Protein AF-A0A957RPC5-F1 (afdb_monomer_lite)

Sequence (90 aa):
GLAVIGHNWSFLNGFKGGAGGITTAATTLAISPLVGGITIIIGAFVIWWTRIASVGTFAVGVASFALFLILAVDQITPWPFAIFGVIALA

pLDDT: mean 94.31, std 3.35, range [81.69, 98.19]

Secondary structure (DSSP, 8-state):
-HHHHHHHT-GGGTT-----HHHHHHHHHHH-HHHHHHHHHHHHHHHHHH--HHHHHHHHHHHHHHHHHHHHHTTSS-HHHHHHHHHTT-

Radius of gyration: 12.85 Å; chains: 1; bounding box: 26×34×27 Å

Structure (mmCIF, N/CA/C/O backbone):
data_AF-A0A957RPC5-F1
#
_entry.id   AF-A0A957RPC5-F1
#
loop_
_atom_site.group_PDB
_atom_site.id
_atom_site.type_symbo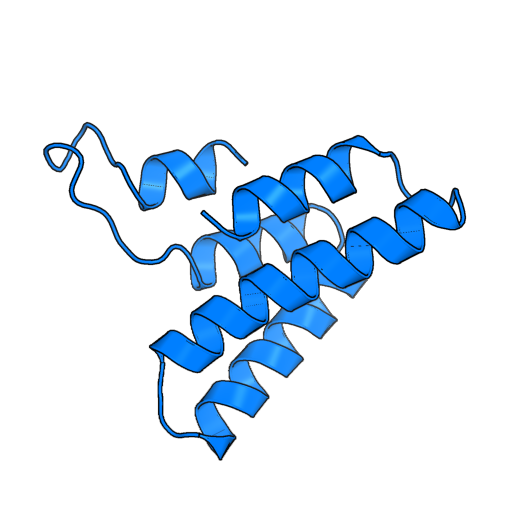l
_atom_site.label_atom_id
_atom_site.label_alt_id
_atom_site.label_comp_id
_atom_site.label_asym_id
_atom_site.label_entity_id
_atom_site.label_seq_id
_atom_site.pdbx_PDB_ins_code
_atom_site.Cartn_x
_atom_site.Cartn_y
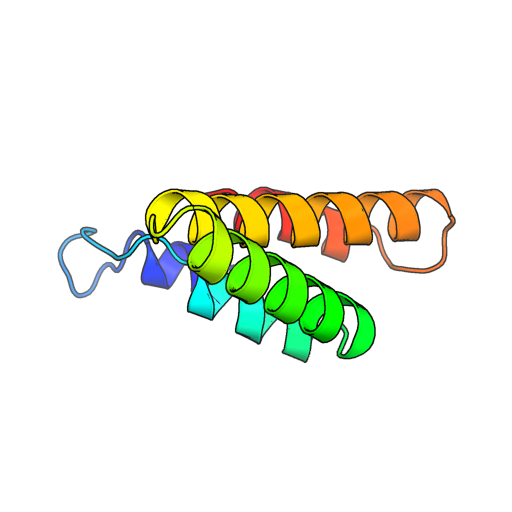_atom_site.Cartn_z
_atom_site.occupancy
_atom_site.B_iso_or_equiv
_atom_site.auth_seq_id
_atom_site.auth_comp_id
_atom_site.auth_asym_id
_atom_site.auth_atom_id
_atom_site.pdbx_PDB_model_num
ATOM 1 N N . GLY A 1 1 ? 0.393 8.620 -3.980 1.00 81.94 1 GLY A N 1
ATOM 2 C CA . GLY A 1 1 ? 1.283 9.184 -2.943 1.00 81.94 1 GLY A CA 1
ATOM 3 C C . GLY A 1 1 ? 0.570 10.261 -2.154 1.00 81.94 1 GLY A C 1
ATOM 4 O O . GLY A 1 1 ? 0.046 9.969 -1.093 1.00 81.94 1 GLY A O 1
ATOM 5 N N . LEU A 1 2 ? 0.462 11.473 -2.705 1.00 89.75 2 LEU A N 1
ATOM 6 C CA . LEU A 1 2 ? -0.182 12.611 -2.026 1.00 89.75 2 LEU A CA 1
ATOM 7 C C . LEU A 1 2 ? -1.632 12.350 -1.590 1.00 89.75 2 LEU A C 1
ATOM 9 O O . LEU A 1 2 ? -2.034 12.822 -0.538 1.00 89.75 2 LEU A O 1
ATOM 13 N N . ALA A 1 3 ? -2.391 11.547 -2.343 1.00 90.94 3 ALA A N 1
ATOM 14 C CA . ALA A 1 3 ? -3.734 11.129 -1.937 1.00 90.94 3 ALA A CA 1
ATOM 15 C C . ALA A 1 3 ? -3.749 10.315 -0.625 1.00 90.94 3 ALA A C 1
ATOM 17 O O . ALA A 1 3 ? -4.653 10.492 0.183 1.00 90.94 3 ALA A O 1
ATOM 18 N N . VAL A 1 4 ? -2.743 9.459 -0.392 1.00 91.56 4 VAL A N 1
ATOM 19 C CA . VAL A 1 4 ? -2.613 8.663 0.845 1.00 91.56 4 VAL A CA 1
ATOM 20 C C . VAL A 1 4 ? -2.278 9.587 2.014 1.00 91.56 4 VAL A C 1
ATOM 22 O O . VAL A 1 4 ? -3.003 9.610 3.001 1.00 91.56 4 VAL A O 1
ATOM 25 N N . ILE A 1 5 ? -1.267 10.447 1.851 1.00 92.38 5 ILE A N 1
ATOM 26 C CA . ILE A 1 5 ? -0.880 11.438 2.870 1.00 92.38 5 ILE A CA 1
ATOM 27 C C . ILE A 1 5 ? -2.055 12.365 3.204 1.00 92.38 5 ILE A C 1
ATOM 29 O O . ILE A 1 5 ? -2.354 12.586 4.372 1.00 92.38 5 ILE A O 1
ATOM 33 N N . GLY A 1 6 ? -2.756 12.879 2.191 1.00 90.75 6 GLY A N 1
ATOM 34 C CA . GLY A 1 6 ? -3.912 13.753 2.379 1.00 90.75 6 GLY A CA 1
ATOM 35 C C . GLY A 1 6 ? -5.100 13.056 3.045 1.00 90.75 6 GLY A C 1
ATOM 36 O O . GLY A 1 6 ? -5.876 13.713 3.731 1.00 90.75 6 GLY A O 1
ATOM 37 N N . HIS A 1 7 ? -5.240 11.738 2.888 1.00 91.19 7 HIS A N 1
ATOM 38 C CA . HIS A 1 7 ? -6.252 10.960 3.599 1.00 91.19 7 HIS A CA 1
ATOM 39 C C . HIS A 1 7 ? -5.866 10.704 5.065 1.00 91.19 7 HIS A C 1
ATOM 41 O O . HIS A 1 7 ? -6.730 10.824 5.934 1.00 91.19 7 HIS A O 1
ATOM 47 N N . ASN A 1 8 ? -4.598 10.387 5.348 1.00 91.75 8 ASN A N 1
ATOM 48 C CA . ASN A 1 8 ? -4.113 10.079 6.702 1.00 91.75 8 ASN A CA 1
ATOM 49 C C . ASN A 1 8 ? -3.924 11.339 7.563 1.00 91.75 8 ASN A C 1
ATOM 51 O O . ASN A 1 8 ? -4.206 11.329 8.760 1.00 91.75 8 ASN A O 1
ATOM 55 N N . TRP A 1 9 ? -3.521 12.451 6.948 1.00 91.88 9 TRP A N 1
ATOM 56 C CA . TRP A 1 9 ? -3.308 13.748 7.595 1.00 91.88 9 TRP A CA 1
ATOM 57 C C . TRP A 1 9 ? -4.060 14.854 6.857 1.00 91.88 9 TRP A C 1
ATOM 59 O O . TRP A 1 9 ? -3.485 15.828 6.373 1.00 91.88 9 TRP A O 1
ATOM 69 N N . SER A 1 10 ? -5.380 14.702 6.764 1.00 90.81 10 SER A N 1
ATOM 70 C CA . SER A 1 10 ? -6.236 15.684 6.096 1.00 90.81 10 SER A CA 1
ATOM 71 C C . SER A 1 10 ? -6.219 17.034 6.812 1.00 90.81 10 SER A C 1
ATOM 73 O O . SER A 1 10 ? -6.662 17.141 7.958 1.00 90.81 10 SER A O 1
ATOM 75 N N . PHE A 1 11 ? -5.780 18.091 6.121 1.00 91.69 11 PHE A N 1
ATOM 76 C CA . PHE A 1 11 ? -5.809 19.460 6.653 1.00 91.69 11 PHE A CA 1
ATOM 77 C C . PHE A 1 11 ? -7.241 19.931 6.956 1.00 91.69 11 PHE A C 1
ATOM 79 O O . PHE A 1 11 ? -7.459 20.685 7.901 1.00 91.69 11 PHE A O 1
ATOM 86 N N . LEU A 1 12 ? -8.226 19.427 6.202 1.00 91.19 12 LEU A N 1
ATOM 87 C CA . LEU A 1 12 ? -9.648 19.728 6.386 1.00 91.19 12 LEU A CA 1
ATOM 88 C C . LEU A 1 12 ? -10.221 19.116 7.668 1.00 91.19 12 LEU A C 1
ATOM 90 O O . LEU A 1 12 ? -11.228 19.601 8.170 1.00 91.19 12 LEU A O 1
ATOM 94 N N . ASN A 1 13 ? -9.582 18.072 8.205 1.00 89.94 13 ASN A N 1
ATOM 95 C CA . ASN A 1 13 ? -9.996 17.410 9.442 1.00 89.94 13 ASN A CA 1
ATOM 96 C C . ASN A 1 13 ? -8.998 17.643 10.590 1.00 89.94 13 ASN A C 1
ATOM 98 O O . ASN A 1 13 ? -8.837 16.795 11.469 1.00 89.94 13 ASN A O 1
ATOM 102 N N . GLY A 1 14 ? -8.265 18.764 10.559 1.00 91.75 14 GLY A N 1
ATOM 103 C CA . GLY A 1 14 ? -7.290 19.114 11.596 1.00 91.75 14 GLY A CA 1
ATOM 104 C C . GLY A 1 14 ? -6.152 18.098 11.732 1.00 91.75 14 GLY A C 1
ATOM 105 O O . GLY A 1 14 ? -5.733 17.801 12.849 1.00 91.75 14 GLY A O 1
ATOM 106 N N . PHE A 1 15 ? -5.696 17.533 10.609 1.00 90.69 15 PHE A N 1
ATOM 107 C CA . PHE A 1 15 ? -4.651 16.503 10.516 1.00 90.69 15 PHE A CA 1
ATOM 108 C C . PHE A 1 15 ? -4.987 15.169 11.203 1.00 90.69 15 PHE A C 1
ATOM 110 O O . PHE A 1 15 ? -4.090 14.387 11.514 1.00 90.69 15 PHE A O 1
ATOM 117 N N . LYS A 1 16 ? -6.276 14.877 11.406 1.00 89.62 16 LYS A N 1
ATOM 118 C CA . LYS A 1 16 ? -6.768 13.598 11.937 1.00 89.62 16 LYS A CA 1
ATOM 119 C C . LYS A 1 16 ? -7.441 12.807 10.818 1.00 89.62 16 LYS A C 1
ATOM 121 O O . LYS A 1 16 ? -8.604 13.051 10.511 1.00 89.62 16 LYS A O 1
ATOM 126 N N . GLY A 1 17 ? -6.717 11.909 10.165 1.00 88.81 17 GLY A N 1
ATOM 127 C CA . GLY A 1 17 ? -7.244 11.102 9.065 1.00 88.81 17 GLY A CA 1
ATOM 128 C C . GLY A 1 17 ? -7.438 9.626 9.401 1.00 88.81 17 GLY A C 1
ATOM 129 O O . GLY A 1 17 ? -7.436 9.224 10.564 1.00 88.81 17 GLY A O 1
ATOM 130 N N . GLY A 1 18 ? -7.651 8.832 8.350 1.00 88.31 18 GLY A N 1
ATOM 131 C CA . GLY A 1 18 ? -7.770 7.375 8.430 1.00 88.31 18 GLY A CA 1
ATOM 132 C C . GLY A 1 18 ? -6.426 6.654 8.281 1.00 88.31 18 GLY A C 1
ATOM 133 O O . GLY A 1 18 ? -5.381 7.278 8.166 1.00 88.31 18 GLY A O 1
ATOM 134 N N . ALA A 1 19 ? -6.465 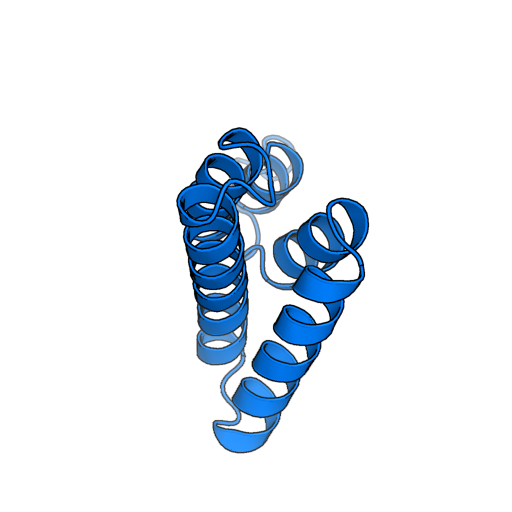5.319 8.242 1.00 88.19 19 ALA A N 1
ATOM 135 C CA . ALA A 1 19 ? -5.276 4.468 8.089 1.00 88.19 19 ALA A CA 1
ATOM 136 C C . ALA A 1 19 ? -4.833 4.248 6.625 1.00 88.19 19 ALA A C 1
ATOM 138 O O . ALA A 1 19 ? -3.923 3.471 6.366 1.00 88.19 19 ALA A O 1
ATOM 139 N N . GLY A 1 20 ? -5.525 4.837 5.645 1.00 91.31 20 GLY A N 1
ATOM 140 C CA . GLY A 1 20 ? -5.076 4.831 4.248 1.00 91.31 20 GLY A CA 1
ATOM 141 C C . GLY A 1 20 ? -5.262 3.530 3.461 1.00 91.31 20 GLY A C 1
ATOM 142 O O . GLY A 1 20 ? -5.028 3.543 2.259 1.00 91.31 20 GLY A O 1
ATOM 143 N N . GLY A 1 21 ? -5.745 2.433 4.057 1.00 93.06 21 GLY A N 1
ATOM 144 C CA . GLY A 1 21 ? -5.809 1.113 3.401 1.00 93.06 21 GLY A CA 1
ATOM 145 C C . GLY A 1 21 ? -6.492 1.090 2.029 1.00 93.06 21 GLY A C 1
ATOM 146 O O . GLY A 1 21 ? -5.875 0.702 1.037 1.00 93.06 21 GLY A O 1
ATOM 147 N N . ILE A 1 22 ? -7.745 1.553 1.935 1.00 94.75 22 ILE A N 1
ATOM 148 C CA . ILE A 1 22 ? -8.469 1.598 0.648 1.00 94.75 22 ILE A CA 1
ATOM 149 C C . ILE A 1 22 ? -7.820 2.601 -0.312 1.00 94.75 22 ILE A C 1
ATOM 151 O O . ILE A 1 22 ? -7.686 2.310 -1.498 1.00 94.75 22 ILE A O 1
ATOM 155 N N . THR A 1 23 ? -7.372 3.757 0.184 1.00 95.44 23 THR A N 1
ATOM 156 C CA . THR A 1 23 ? -6.703 4.782 -0.630 1.00 95.44 23 THR A CA 1
ATOM 157 C C . THR A 1 23 ? -5.427 4.233 -1.266 1.00 95.44 23 THR A C 1
ATOM 159 O O . THR A 1 23 ? -5.199 4.429 -2.461 1.00 95.44 23 THR A O 1
ATOM 162 N N . THR A 1 24 ? -4.625 3.489 -0.505 1.00 95.81 24 THR A N 1
ATOM 163 C CA . THR A 1 24 ? -3.429 2.794 -0.983 1.00 95.81 24 THR A CA 1
ATOM 164 C C . THR A 1 24 ? -3.783 1.715 -1.999 1.00 95.81 24 THR A C 1
ATOM 166 O O . THR A 1 24 ? -3.194 1.699 -3.082 1.00 95.81 24 THR A O 1
ATOM 169 N N . ALA A 1 25 ? -4.762 0.855 -1.707 1.00 96.06 25 ALA A N 1
ATOM 170 C CA . ALA A 1 25 ? -5.190 -0.207 -2.616 1.00 96.06 25 ALA A CA 1
ATOM 171 C C . ALA A 1 25 ? -5.684 0.351 -3.963 1.00 96.06 25 ALA A C 1
ATOM 173 O O . ALA A 1 25 ? -5.205 -0.057 -5.021 1.00 96.06 25 ALA A O 1
ATOM 174 N N . ALA A 1 26 ? -6.575 1.344 -3.929 1.00 96.19 26 ALA A N 1
ATOM 175 C CA . ALA A 1 26 ? -7.121 1.987 -5.120 1.00 96.19 26 ALA A CA 1
ATOM 176 C C . ALA A 1 26 ? -6.051 2.757 -5.908 1.00 96.19 26 ALA A C 1
ATOM 178 O O . ALA A 1 26 ? -6.008 2.671 -7.133 1.00 96.19 26 ALA A O 1
ATOM 179 N N . THR A 1 27 ? -5.142 3.464 -5.226 1.00 95.81 27 THR A N 1
ATOM 180 C CA . THR A 1 27 ? -4.031 4.161 -5.898 1.00 95.81 27 THR A CA 1
ATOM 181 C C . THR A 1 27 ? -3.085 3.164 -6.564 1.00 95.81 27 THR A C 1
ATOM 183 O O . THR A 1 27 ? -2.674 3.377 -7.700 1.00 95.81 27 THR A O 1
ATOM 186 N N . THR A 1 28 ? -2.770 2.054 -5.891 1.00 96.06 28 THR A N 1
ATOM 187 C CA . THR A 1 28 ? -1.938 0.978 -6.453 1.00 96.06 28 THR A CA 1
ATOM 188 C C . THR A 1 28 ? -2.600 0.388 -7.697 1.00 96.06 28 THR A C 1
ATOM 190 O O . THR A 1 28 ? -1.933 0.227 -8.714 1.00 96.06 28 THR A O 1
ATOM 193 N N . LEU A 1 29 ? -3.913 0.140 -7.644 1.00 96.88 29 LEU A N 1
ATOM 194 C CA . LEU A 1 29 ? -4.701 -0.361 -8.772 1.00 96.88 29 LEU A CA 1
ATOM 195 C C . LEU A 1 29 ? -4.711 0.611 -9.958 1.00 96.88 29 LEU A C 1
ATOM 197 O O . LEU A 1 29 ? -4.606 0.174 -11.100 1.00 96.88 29 LEU A O 1
ATOM 201 N N . ALA A 1 30 ? -4.789 1.915 -9.693 1.00 96.38 30 ALA A N 1
ATOM 202 C CA . ALA A 1 30 ? -4.723 2.940 -10.731 1.00 96.38 30 ALA A CA 1
ATOM 203 C C . ALA A 1 30 ? -3.328 3.052 -11.375 1.00 96.38 30 ALA A C 1
ATOM 205 O O . ALA A 1 30 ? -3.233 3.324 -12.568 1.00 96.38 30 ALA A O 1
ATOM 206 N N . ILE A 1 31 ? -2.252 2.841 -10.605 1.00 94.44 31 ILE A N 1
ATOM 207 C CA . ILE A 1 31 ? -0.869 2.848 -11.116 1.00 94.44 31 ILE A CA 1
ATOM 208 C C . ILE A 1 31 ? -0.589 1.589 -11.943 1.00 94.44 31 ILE A C 1
ATOM 210 O O . ILE A 1 31 ? -0.025 1.666 -13.031 1.00 94.44 31 ILE A O 1
ATOM 214 N N . SER A 1 32 ? -0.950 0.423 -11.411 1.00 95.50 32 SER A N 1
ATOM 215 C CA . SER A 1 32 ? -0.772 -0.869 -12.065 1.00 95.50 32 SER A CA 1
ATOM 216 C C . SER A 1 32 ? -1.934 -1.789 -11.692 1.00 95.50 32 SER A C 1
ATOM 218 O O . SER A 1 32 ? -1.991 -2.267 -10.553 1.00 95.50 32 SER A O 1
ATOM 220 N N . PRO A 1 33 ? -2.845 -2.085 -12.639 1.00 96.12 33 PRO A N 1
ATOM 221 C CA . PRO A 1 33 ? -4.001 -2.937 -12.376 1.00 96.12 33 PRO A CA 1
ATOM 222 C C . PRO A 1 33 ? -3.622 -4.326 -11.855 1.00 96.12 33 PRO A C 1
ATOM 224 O O . PRO A 1 33 ? -4.296 -4.862 -10.979 1.00 96.12 33 PRO A O 1
ATOM 227 N N . LEU A 1 34 ? -2.515 -4.891 -12.350 1.00 95.50 34 LEU A N 1
ATOM 228 C CA . LEU A 1 34 ? -2.015 -6.189 -11.901 1.00 95.50 34 LEU A CA 1
ATOM 229 C C . LEU A 1 34 ? -1.552 -6.130 -10.442 1.00 95.50 34 LEU A C 1
ATOM 231 O O . LEU A 1 34 ? -2.003 -6.929 -9.623 1.00 95.50 34 LEU A O 1
ATOM 235 N N . VAL A 1 35 ? -0.681 -5.169 -10.111 1.00 96.44 35 VAL A N 1
ATOM 236 C CA . VAL A 1 35 ? -0.139 -5.037 -8.752 1.00 96.44 35 VAL A CA 1
ATOM 237 C C . VAL A 1 35 ? -1.269 -4.726 -7.780 1.00 96.44 35 VAL A C 1
ATOM 239 O O . VAL A 1 35 ? -1.434 -5.447 -6.805 1.00 96.44 35 VAL A O 1
ATOM 242 N N . GLY A 1 36 ? -2.109 -3.732 -8.076 1.00 96.44 36 GLY A N 1
ATOM 243 C CA . GLY A 1 36 ? -3.224 -3.378 -7.201 1.00 96.44 36 GLY A CA 1
ATOM 244 C C . GLY A 1 36 ? -4.258 -4.488 -7.050 1.00 96.44 36 GLY A C 1
ATOM 245 O O . GLY A 1 36 ? -4.768 -4.678 -5.948 1.00 96.44 36 GLY A O 1
ATOM 246 N N . GLY A 1 37 ? -4.529 -5.264 -8.103 1.00 97.69 37 GLY A N 1
ATOM 247 C CA . GLY A 1 37 ? -5.394 -6.440 -8.017 1.00 97.69 37 GLY A CA 1
ATOM 248 C C . GLY A 1 37 ? -4.861 -7.468 -7.018 1.00 97.69 37 GLY A C 1
ATOM 249 O O . GLY A 1 37 ? -5.598 -7.912 -6.136 1.00 97.69 37 GLY A O 1
ATOM 250 N N . ILE A 1 38 ? -3.563 -7.778 -7.089 1.00 97.75 38 ILE A N 1
ATOM 251 C CA . ILE A 1 38 ? -2.894 -8.678 -6.138 1.00 97.75 38 ILE A CA 1
ATOM 252 C C . ILE A 1 38 ? -2.939 -8.093 -4.721 1.00 97.75 38 ILE A C 1
ATOM 254 O O . ILE A 1 38 ? -3.311 -8.798 -3.781 1.00 97.75 38 ILE A O 1
ATOM 258 N N . THR A 1 39 ? -2.629 -6.805 -4.552 1.00 96.94 39 THR A N 1
ATOM 259 C CA . THR A 1 39 ? -2.652 -6.147 -3.240 1.00 96.94 39 THR A CA 1
ATOM 260 C C . THR A 1 39 ? -4.041 -6.198 -2.593 1.00 96.94 39 THR A C 1
ATOM 262 O O . THR A 1 39 ? -4.154 -6.461 -1.395 1.00 96.94 39 THR A O 1
ATOM 265 N N . ILE A 1 40 ? -5.108 -5.980 -3.370 1.00 97.81 40 ILE A N 1
ATOM 266 C CA . ILE A 1 40 ? -6.496 -6.053 -2.887 1.00 97.81 40 ILE A CA 1
ATOM 267 C C . ILE A 1 40 ? -6.834 -7.470 -2.426 1.00 97.81 40 ILE A C 1
ATOM 269 O O . ILE A 1 40 ? -7.413 -7.633 -1.352 1.00 97.81 40 ILE A O 1
ATOM 273 N N . ILE A 1 41 ? -6.447 -8.488 -3.200 1.00 98.19 41 ILE A N 1
ATOM 274 C CA . ILE A 1 41 ? -6.672 -9.893 -2.837 1.00 98.19 41 ILE A CA 1
ATOM 275 C C . ILE A 1 41 ? -5.945 -10.227 -1.530 1.00 98.19 41 ILE A C 1
ATOM 277 O O . ILE A 1 41 ? -6.556 -10.809 -0.634 1.00 98.19 41 ILE A O 1
ATOM 281 N N . ILE A 1 42 ? -4.683 -9.808 -1.381 1.00 97.69 42 ILE A N 1
ATOM 282 C CA . ILE A 1 42 ? -3.908 -10.005 -0.146 1.00 97.69 42 ILE A CA 1
ATOM 283 C C . ILE A 1 42 ? -4.601 -9.322 1.035 1.00 97.69 42 ILE A C 1
ATOM 285 O O . ILE A 1 42 ? -4.841 -9.963 2.057 1.00 97.69 42 ILE A O 1
ATOM 289 N N . GLY A 1 43 ? -4.968 -8.047 0.897 1.00 97.12 43 GLY A N 1
ATOM 290 C CA . GLY A 1 43 ? -5.653 -7.301 1.952 1.00 97.12 43 GLY A CA 1
ATOM 291 C C . GLY A 1 43 ? -6.967 -7.958 2.374 1.00 97.12 43 GLY A C 1
ATOM 292 O O . GLY A 1 43 ? -7.193 -8.186 3.562 1.00 97.12 43 GLY A O 1
ATOM 293 N N . ALA A 1 44 ? -7.810 -8.326 1.407 1.00 97.50 44 ALA A N 1
ATOM 294 C CA . ALA A 1 44 ? -9.085 -8.992 1.661 1.00 97.50 44 ALA A CA 1
ATOM 295 C C . ALA A 1 44 ? -8.895 -10.354 2.345 1.00 97.50 44 ALA A C 1
ATOM 297 O O . ALA A 1 44 ? -9.587 -10.653 3.321 1.00 97.50 44 ALA A O 1
ATOM 298 N N . PHE A 1 45 ? -7.930 -11.152 1.880 1.00 98.12 45 PHE A N 1
ATOM 299 C CA . PHE A 1 45 ? -7.595 -12.443 2.475 1.00 98.12 45 PHE A CA 1
ATOM 300 C C . PHE A 1 45 ? -7.112 -12.296 3.922 1.00 98.12 45 PHE A C 1
ATOM 302 O O . PHE A 1 45 ? -7.604 -12.995 4.809 1.00 98.12 45 PHE A O 1
ATOM 309 N N . VAL A 1 46 ? -6.208 -11.349 4.188 1.00 98.06 46 VAL A N 1
ATOM 310 C CA . VAL A 1 46 ? -5.686 -11.086 5.536 1.00 98.06 46 VAL A CA 1
ATOM 311 C C . VAL A 1 46 ? -6.804 -10.643 6.481 1.00 98.06 46 VAL A C 1
ATOM 313 O O . VAL A 1 46 ? -6.873 -11.142 7.604 1.00 98.06 46 VAL A O 1
ATOM 316 N N . ILE A 1 47 ? -7.714 -9.768 6.041 1.00 97.94 47 ILE A N 1
ATOM 317 C CA . ILE A 1 47 ? -8.875 -9.352 6.850 1.00 97.94 47 ILE A CA 1
ATOM 318 C C . ILE A 1 47 ? -9.789 -10.543 7.130 1.00 97.94 47 ILE A C 1
ATOM 320 O O . ILE A 1 47 ? -10.216 -10.738 8.269 1.00 97.94 47 ILE A O 1
ATOM 324 N N . TRP A 1 48 ? -10.090 -11.347 6.112 1.00 98.06 48 TRP A N 1
ATOM 325 C CA . TRP A 1 48 ? -10.945 -12.520 6.259 1.00 98.06 48 TRP A CA 1
ATOM 326 C C . TRP A 1 48 ? -10.354 -13.555 7.226 1.00 98.06 48 TRP A C 1
ATOM 328 O O . TRP A 1 48 ? -11.090 -14.087 8.057 1.00 98.06 48 TRP A O 1
ATOM 338 N N . TRP A 1 49 ? -9.042 -13.797 7.165 1.00 98.19 49 TRP A N 1
ATOM 339 C CA . TRP A 1 49 ? -8.343 -14.754 8.025 1.00 98.19 49 TRP A CA 1
ATOM 340 C C . TRP A 1 49 ? -8.198 -14.250 9.463 1.00 98.19 49 TRP A C 1
ATOM 342 O O . TRP A 1 49 ? -8.602 -14.916 10.412 1.00 98.19 49 TRP A O 1
ATOM 352 N N . THR A 1 50 ? -7.628 -13.056 9.631 1.00 98.00 50 THR A N 1
ATOM 353 C CA . THR A 1 50 ? -7.286 -12.514 10.956 1.00 98.00 50 THR A CA 1
ATOM 354 C C . THR A 1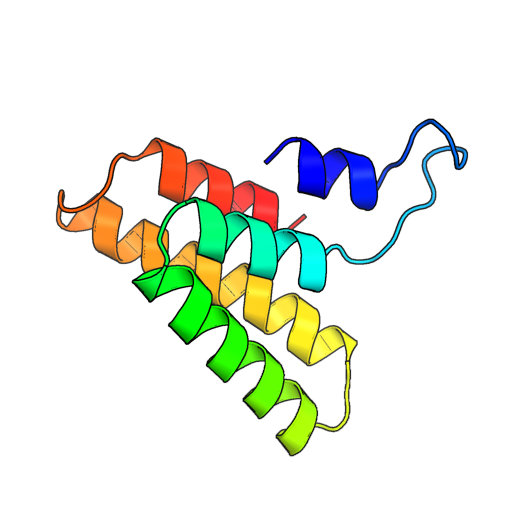 50 ? -8.486 -11.927 11.682 1.00 98.00 50 THR A C 1
ATOM 356 O O . THR A 1 50 ? -8.451 -11.803 12.901 1.00 98.00 50 THR A O 1
ATOM 359 N N . ARG A 1 51 ? -9.534 -11.538 10.942 1.00 97.44 51 ARG A N 1
ATOM 360 C CA . ARG A 1 51 ? -10.662 -10.733 11.436 1.00 97.44 51 ARG A CA 1
ATOM 361 C C . ARG A 1 51 ? -10.240 -9.376 12.012 1.00 97.44 51 ARG A C 1
ATOM 363 O O . ARG A 1 51 ? -11.007 -8.767 12.752 1.00 97.44 51 ARG A O 1
ATOM 370 N N . ILE A 1 52 ? -9.056 -8.872 11.647 1.00 97.31 52 ILE A N 1
ATOM 371 C CA . ILE A 1 52 ? -8.513 -7.599 12.138 1.00 97.31 52 ILE A CA 1
ATOM 372 C C . ILE A 1 52 ? -8.239 -6.656 10.958 1.00 97.31 52 ILE A C 1
ATOM 374 O O . ILE A 1 52 ? -7.335 -6.868 10.149 1.00 97.31 52 ILE A O 1
ATOM 378 N N . ALA A 1 53 ? -9.002 -5.562 10.880 1.00 94.31 53 ALA A N 1
ATOM 379 C CA . ALA A 1 53 ? -8.915 -4.601 9.775 1.00 94.31 53 ALA A CA 1
ATOM 380 C C . ALA A 1 53 ? -7.575 -3.841 9.716 1.00 94.31 53 ALA A C 1
ATOM 382 O O . ALA A 1 53 ? -7.090 -3.525 8.627 1.00 94.31 53 ALA A O 1
ATOM 383 N N . SER A 1 54 ? -6.952 -3.569 10.868 1.00 94.75 54 SER A N 1
ATOM 384 C CA . SER A 1 54 ? -5.646 -2.898 10.928 1.00 94.75 54 SER A CA 1
ATOM 385 C C . SER A 1 54 ? -4.529 -3.760 10.337 1.00 94.75 54 SER A C 1
ATOM 387 O O . SER A 1 54 ? -3.700 -3.245 9.591 1.00 94.75 54 SER A O 1
ATOM 389 N N . VAL A 1 55 ? -4.554 -5.077 10.576 1.00 96.06 55 VAL A N 1
ATOM 390 C CA . VAL A 1 55 ? -3.602 -6.026 9.975 1.00 96.06 55 VAL A CA 1
ATOM 391 C C . VAL A 1 55 ? -3.789 -6.078 8.460 1.00 96.06 55 VAL A C 1
ATOM 393 O O . VAL A 1 55 ? -2.810 -6.050 7.721 1.00 96.06 55 VAL A O 1
ATOM 396 N N . GLY A 1 56 ? -5.037 -6.066 7.984 1.00 96.12 56 GLY A N 1
ATOM 397 C CA . GLY A 1 56 ? -5.342 -5.959 6.556 1.00 96.12 56 GLY A CA 1
ATOM 398 C C . GLY A 1 56 ? -4.805 -4.687 5.907 1.00 96.12 56 GLY A C 1
ATOM 399 O O . GLY A 1 56 ? -4.188 -4.738 4.848 1.00 96.12 56 GLY A O 1
ATOM 400 N N . THR A 1 57 ? -5.003 -3.546 6.564 1.00 94.00 57 THR A N 1
ATOM 401 C CA . THR A 1 57 ? -4.538 -2.240 6.073 1.00 94.00 57 THR A CA 1
ATOM 402 C C . THR A 1 57 ? -3.014 -2.190 5.985 1.00 94.00 57 THR A C 1
ATOM 404 O O . THR A 1 57 ? -2.467 -1.776 4.964 1.00 94.00 57 THR A O 1
ATOM 407 N N . PHE A 1 58 ? -2.333 -2.695 7.013 1.00 95.44 58 PHE A N 1
ATOM 408 C CA . PHE A 1 58 ? -0.881 -2.834 7.010 1.00 95.44 58 PHE A CA 1
ATOM 409 C C . PHE A 1 58 ? -0.398 -3.777 5.897 1.00 95.44 58 PHE A C 1
ATOM 411 O O . PHE A 1 58 ? 0.520 -3.437 5.152 1.00 95.44 58 PHE A O 1
ATOM 418 N N . ALA A 1 59 ? -1.057 -4.926 5.721 1.00 97.00 59 ALA A N 1
ATOM 419 C CA . ALA A 1 59 ? -0.720 -5.885 4.672 1.00 97.00 59 ALA A CA 1
ATOM 420 C C . ALA A 1 59 ? -0.855 -5.290 3.262 1.00 97.00 59 ALA A C 1
ATOM 422 O O . ALA A 1 59 ? -0.012 -5.566 2.413 1.00 97.00 59 ALA A O 1
ATOM 423 N N . VAL A 1 60 ? -1.863 -4.444 3.017 1.00 97.00 60 VAL A N 1
ATOM 424 C CA . VAL A 1 60 ? -2.017 -3.724 1.742 1.00 97.00 60 VAL A CA 1
ATOM 425 C C . VAL A 1 60 ? -0.819 -2.807 1.478 1.00 97.00 60 VAL A C 1
ATOM 427 O O . VAL A 1 60 ? -0.250 -2.856 0.389 1.00 97.00 60 VAL A O 1
ATOM 430 N N . GLY A 1 61 ? -0.399 -2.007 2.462 1.00 95.44 61 GLY A N 1
ATOM 431 C CA . GLY A 1 61 ? 0.778 -1.140 2.323 1.00 95.44 61 GLY A CA 1
ATOM 432 C C . GLY A 1 61 ? 2.058 -1.932 2.041 1.00 95.44 61 GLY A C 1
ATOM 433 O O . GLY A 1 61 ? 2.775 -1.641 1.081 1.00 95.44 61 GLY A O 1
ATOM 434 N N . VAL A 1 62 ? 2.302 -2.991 2.821 1.00 97.12 62 VAL A N 1
ATOM 435 C CA . VAL A 1 62 ? 3.482 -3.862 2.674 1.00 97.12 62 VAL A CA 1
ATOM 436 C C . VAL A 1 62 ? 3.494 -4.578 1.327 1.00 97.12 62 VAL A C 1
ATOM 438 O O . VAL A 1 62 ? 4.528 -4.597 0.663 1.00 97.12 62 VAL A O 1
ATOM 441 N N . ALA A 1 63 ? 2.363 -5.136 0.893 1.00 97.12 63 ALA A N 1
ATOM 442 C CA . ALA A 1 63 ? 2.271 -5.829 -0.387 1.00 97.12 63 ALA A CA 1
ATOM 443 C C . ALA A 1 63 ? 2.492 -4.873 -1.569 1.00 97.12 63 ALA A C 1
ATOM 445 O O . ALA A 1 63 ? 3.262 -5.203 -2.472 1.00 97.12 63 ALA A O 1
ATOM 446 N N . SER A 1 64 ? 1.899 -3.672 -1.546 1.00 96.25 64 SER A N 1
ATOM 447 C CA . SER A 1 64 ? 2.152 -2.655 -2.575 1.00 96.25 64 SER A CA 1
ATOM 448 C C . SER A 1 64 ? 3.626 -2.257 -2.641 1.00 96.25 64 SER A C 1
ATOM 450 O O . SER A 1 64 ? 4.178 -2.159 -3.737 1.00 96.25 64 SER A O 1
ATOM 452 N N . PHE A 1 65 ? 4.279 -2.058 -1.492 1.00 96.75 65 PHE A N 1
ATOM 453 C CA . PHE A 1 65 ? 5.707 -1.742 -1.452 1.00 96.75 65 PHE A CA 1
ATOM 454 C C . PHE A 1 65 ? 6.569 -2.885 -1.986 1.00 96.75 65 PHE A C 1
ATOM 456 O O . PHE A 1 65 ? 7.373 -2.665 -2.890 1.00 96.75 65 PHE A O 1
ATOM 463 N N . ALA A 1 66 ? 6.384 -4.100 -1.469 1.00 97.38 66 ALA A N 1
ATOM 464 C CA . ALA A 1 66 ? 7.193 -5.254 -1.843 1.00 97.38 66 ALA A CA 1
ATOM 465 C C . ALA A 1 66 ? 7.090 -5.562 -3.344 1.00 97.38 66 ALA A C 1
ATOM 467 O O . ALA A 1 66 ? 8.112 -5.755 -3.999 1.00 97.38 66 ALA A O 1
ATOM 468 N N . LEU A 1 67 ? 5.876 -5.546 -3.906 1.00 96.88 67 LEU A N 1
ATOM 469 C CA . LEU A 1 67 ? 5.664 -5.826 -5.327 1.00 96.88 67 LEU A CA 1
ATOM 470 C C . LEU A 1 67 ? 6.312 -4.765 -6.221 1.00 96.88 67 LEU A C 1
ATOM 472 O O . LEU A 1 67 ? 7.027 -5.118 -7.155 1.00 96.88 67 LEU A O 1
ATOM 476 N N . PHE A 1 68 ? 6.118 -3.474 -5.935 1.00 96.62 68 PHE A N 1
ATOM 477 C CA . PHE A 1 68 ? 6.767 -2.429 -6.730 1.00 96.62 68 PHE A CA 1
ATOM 478 C C . PHE A 1 68 ? 8.283 -2.396 -6.549 1.00 96.62 68 PHE A C 1
ATOM 480 O O . PHE A 1 68 ? 8.985 -2.054 -7.497 1.00 96.62 68 PHE A O 1
ATOM 487 N N . LEU A 1 69 ? 8.801 -2.763 -5.375 1.00 96.94 69 LEU A N 1
ATOM 488 C CA . LEU A 1 69 ? 10.240 -2.866 -5.155 1.00 96.94 69 LEU A CA 1
ATOM 489 C C . LEU A 1 69 ? 10.848 -3.992 -5.998 1.00 96.94 69 LEU A C 1
ATOM 491 O O . LEU A 1 69 ? 11.829 -3.746 -6.693 1.00 96.94 69 LEU A O 1
ATOM 495 N N . ILE A 1 70 ? 10.246 -5.186 -5.985 1.00 97.06 70 ILE A N 1
ATOM 496 C CA . ILE A 1 70 ? 10.691 -6.327 -6.804 1.00 97.06 70 ILE A CA 1
ATOM 497 C C . ILE A 1 70 ? 10.698 -5.937 -8.287 1.00 97.06 70 ILE A C 1
ATOM 499 O O . ILE A 1 70 ? 11.722 -6.050 -8.956 1.00 97.06 70 ILE A O 1
ATOM 503 N N . L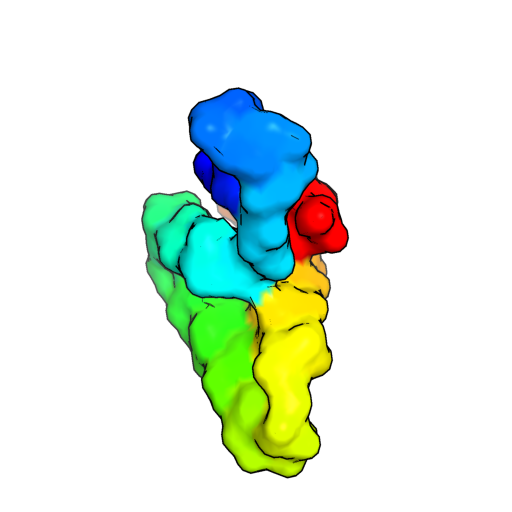EU A 1 71 ? 9.591 -5.376 -8.782 1.00 96.12 71 LEU A N 1
ATOM 504 C CA . LEU A 1 71 ? 9.471 -4.976 -10.186 1.00 96.12 71 LEU A CA 1
ATOM 505 C C . LEU A 1 71 ? 10.418 -3.831 -10.579 1.00 96.12 71 LEU A C 1
ATOM 507 O O . LEU A 1 71 ? 10.825 -3.743 -11.738 1.00 96.12 71 LEU A O 1
ATOM 511 N N . ALA A 1 72 ? 10.764 -2.938 -9.648 1.00 95.56 72 ALA A N 1
ATOM 512 C CA . ALA A 1 72 ? 11.742 -1.880 -9.889 1.00 95.56 72 ALA A CA 1
ATOM 513 C C . ALA A 1 72 ? 13.179 -2.417 -9.936 1.00 95.56 72 ALA A C 1
ATOM 515 O O . ALA A 1 72 ? 13.960 -1.983 -10.783 1.00 95.56 72 ALA A O 1
ATOM 516 N N . VAL A 1 73 ? 13.522 -3.379 -9.072 1.00 96.81 73 VAL A N 1
ATOM 517 C CA . VAL A 1 73 ? 14.826 -4.063 -9.100 1.00 96.81 73 VAL A CA 1
ATOM 518 C C . VAL A 1 73 ? 15.007 -4.800 -10.428 1.00 96.81 73 VAL A C 1
ATOM 520 O O . VAL A 1 73 ? 16.039 -4.618 -11.078 1.00 96.81 73 VAL A O 1
ATOM 523 N N . ASP A 1 74 ? 13.969 -5.498 -10.891 1.00 96.31 74 ASP A N 1
ATOM 524 C CA . ASP A 1 74 ? 13.950 -6.221 -12.172 1.00 96.31 74 ASP A CA 1
ATOM 525 C C . ASP A 1 74 ? 13.876 -5.301 -13.412 1.00 96.31 74 ASP A C 1
ATOM 527 O O . ASP A 1 74 ? 13.790 -5.783 -14.540 1.00 96.31 74 ASP A O 1
ATOM 531 N N . GLN A 1 75 ? 13.908 -3.973 -13.234 1.00 93.88 75 GLN A N 1
ATOM 532 C CA . GLN A 1 75 ? 13.797 -2.964 -14.301 1.00 93.88 75 GLN A CA 1
ATOM 533 C C . GLN A 1 75 ? 12.492 -3.044 -15.121 1.00 93.88 75 GLN A C 1
ATOM 535 O O . GLN A 1 75 ? 12.411 -2.496 -16.221 1.00 93.88 75 GLN A O 1
ATOM 540 N N . ILE A 1 76 ? 11.449 -3.689 -14.587 1.00 94.50 76 ILE A N 1
ATOM 541 C CA . ILE A 1 76 ? 10.130 -3.807 -15.230 1.00 94.50 76 ILE A CA 1
ATOM 542 C C . ILE A 1 76 ? 9.309 -2.534 -15.004 1.00 94.50 76 ILE A C 1
ATOM 544 O O . ILE A 1 76 ? 8.598 -2.077 -15.899 1.00 94.50 76 ILE A O 1
ATOM 548 N N . THR A 1 77 ? 9.396 -1.949 -13.806 1.00 92.88 77 THR A N 1
ATOM 549 C CA . THR A 1 77 ? 8.677 -0.716 -13.456 1.00 92.88 77 THR A CA 1
ATOM 550 C C . THR A 1 77 ? 9.618 0.412 -13.041 1.00 92.88 77 THR A C 1
ATOM 552 O O . THR A 1 77 ? 10.658 0.146 -12.443 1.00 92.88 77 THR A O 1
ATOM 555 N N . PRO A 1 78 ? 9.247 1.686 -13.261 1.00 94.38 78 PRO A N 1
ATOM 556 C CA . PRO A 1 78 ? 10.051 2.818 -12.815 1.00 94.38 78 PRO A CA 1
ATOM 557 C C . PRO A 1 78 ? 10.209 2.877 -11.285 1.00 94.38 78 PRO A C 1
ATOM 559 O O . PRO A 1 78 ? 9.241 2.705 -10.543 1.00 94.38 78 PRO A O 1
ATOM 562 N N . TRP A 1 79 ? 11.399 3.260 -10.811 1.00 93.12 79 TRP A N 1
ATOM 563 C CA . TRP A 1 79 ? 11.699 3.512 -9.390 1.00 93.12 79 TRP A CA 1
ATOM 564 C C . TRP A 1 79 ? 10.688 4.399 -8.636 1.00 93.12 79 TRP A C 1
ATOM 566 O O . TRP A 1 79 ? 10.427 4.120 -7.463 1.00 93.12 79 TRP A O 1
ATOM 576 N N . PRO A 1 80 ? 10.054 5.421 -9.252 1.00 94.94 80 PRO A N 1
ATOM 577 C CA . PRO A 1 80 ? 8.979 6.174 -8.606 1.00 94.94 80 PRO A CA 1
ATOM 578 C C . PRO A 1 80 ? 7.833 5.322 -8.038 1.00 94.94 80 PRO A C 1
ATOM 580 O O . PRO A 1 80 ? 7.192 5.742 -7.075 1.00 94.94 80 PRO A O 1
ATOM 583 N N . PHE A 1 81 ? 7.573 4.126 -8.577 1.00 93.19 81 PHE A N 1
ATOM 584 C CA . PHE A 1 81 ? 6.527 3.240 -8.053 1.00 93.19 81 PHE A CA 1
ATOM 585 C C . PHE A 1 81 ? 6.947 2.595 -6.726 1.00 93.19 81 PHE A C 1
ATOM 587 O O . PHE A 1 81 ? 6.137 2.497 -5.804 1.00 93.19 81 PHE A O 1
ATOM 594 N N . ALA A 1 82 ? 8.227 2.245 -6.578 1.00 92.19 82 ALA A N 1
ATOM 595 C CA . ALA A 1 82 ? 8.779 1.771 -5.310 1.00 92.19 82 ALA A CA 1
ATOM 596 C C . ALA A 1 82 ? 8.770 2.882 -4.243 1.00 92.19 82 ALA A C 1
ATOM 598 O O . ALA A 1 82 ? 8.408 2.632 -3.094 1.00 92.19 82 ALA A O 1
ATOM 599 N N . ILE A 1 83 ? 9.066 4.131 -4.632 1.00 93.25 83 ILE A N 1
ATOM 600 C CA . ILE A 1 83 ? 8.951 5.305 -3.744 1.00 93.25 83 ILE A CA 1
ATOM 601 C C . ILE A 1 83 ? 7.498 5.507 -3.298 1.00 93.25 83 ILE A C 1
ATOM 603 O O . ILE A 1 83 ? 7.237 5.758 -2.121 1.00 93.25 83 ILE A O 1
ATOM 607 N N . PHE A 1 84 ? 6.531 5.356 -4.209 1.00 93.94 84 PHE A N 1
ATOM 608 C CA . PHE A 1 84 ? 5.117 5.349 -3.835 1.00 93.94 84 PHE A CA 1
ATOM 609 C C . PHE A 1 84 ? 4.807 4.256 -2.803 1.00 93.94 84 PHE A C 1
ATOM 611 O O . PHE A 1 84 ? 4.078 4.532 -1.854 1.00 93.94 84 PHE A O 1
ATOM 618 N N . GLY A 1 85 ? 5.385 3.063 -2.951 1.00 90.44 85 GLY A N 1
ATOM 619 C CA . GLY A 1 85 ? 5.259 1.977 -1.980 1.00 90.44 85 GLY A CA 1
ATOM 620 C C . GLY A 1 85 ? 5.715 2.361 -0.566 1.00 90.44 85 GLY A C 1
ATOM 621 O O . GLY A 1 85 ? 5.060 1.995 0.402 1.00 90.44 85 GLY A O 1
ATOM 622 N N . VAL A 1 86 ? 6.767 3.172 -0.428 1.00 92.25 86 VAL A N 1
ATOM 623 C CA . VAL A 1 86 ? 7.180 3.705 0.885 1.00 92.25 86 VAL A CA 1
ATOM 624 C C . VAL A 1 86 ? 6.104 4.627 1.465 1.00 92.25 86 VAL A C 1
ATOM 626 O O . VAL A 1 86 ? 5.763 4.523 2.637 1.00 92.25 86 VAL A O 1
ATOM 629 N N . ILE A 1 87 ? 5.519 5.500 0.640 1.00 91.69 87 ILE A N 1
ATOM 630 C CA . ILE A 1 87 ? 4.431 6.399 1.064 1.00 91.69 87 ILE A CA 1
ATOM 631 C C . ILE A 1 87 ? 3.164 5.608 1.419 1.00 91.69 87 ILE A C 1
ATOM 633 O O . ILE A 1 87 ? 2.405 6.018 2.286 1.00 91.69 87 ILE A O 1
ATOM 637 N N . ALA A 1 88 ? 2.929 4.475 0.761 1.00 91.06 88 ALA A N 1
ATOM 638 C CA . ALA A 1 88 ? 1.807 3.584 1.034 1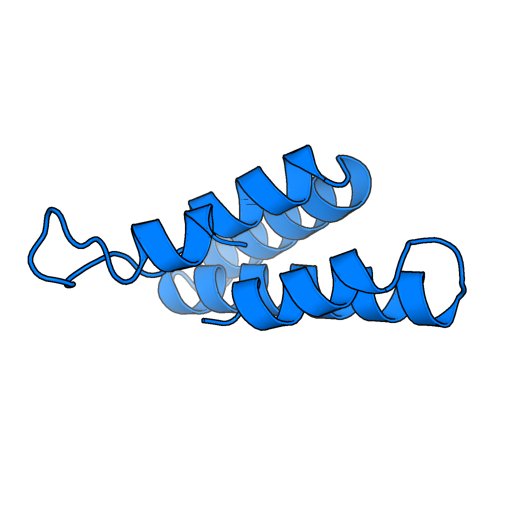.00 91.06 88 ALA A CA 1
ATOM 639 C C . ALA A 1 88 ? 1.869 2.901 2.416 1.00 91.06 88 ALA A C 1
ATOM 641 O O . ALA A 1 88 ? 0.863 2.330 2.837 1.00 91.06 88 ALA A O 1
ATOM 642 N N . LEU A 1 89 ? 3.022 2.948 3.097 1.00 88.19 89 LEU A N 1
ATOM 643 C CA . LEU A 1 89 ? 3.225 2.449 4.464 1.00 88.19 89 LEU A CA 1
ATOM 644 C C . LEU A 1 89 ? 2.990 3.509 5.552 1.00 88.19 89 LEU A C 1
ATOM 646 O O . LEU A 1 89 ? 3.049 3.175 6.736 1.00 88.19 89 LEU A O 1
ATOM 650 N N . ALA A 1 90 ? 2.787 4.765 5.156 1.00 81.69 90 ALA A N 1
ATOM 651 C CA . ALA A 1 90 ? 2.470 5.879 6.044 1.00 81.69 90 ALA A CA 1
ATOM 652 C C . ALA A 1 90 ? 0.986 5.856 6.435 1.00 81.69 90 ALA A C 1
ATOM 654 O O . ALA A 1 90 ? 0.660 6.361 7.532 1.00 81.69 90 ALA A O 1
#

Foldseek 3Di:
DVQQCCQCQPVVVVGHHDLSQVVLLVVLCVVPVVQSVVLVVQLVVQCVVVVDNNSSSQSSLQSQLVVVVVCVVVVNDPPVSNVVSVVSND